Protein AF-A0AAV2H5P5-F1 (afdb_monomer)

Mean predicted aligned error: 4.2 Å

Structure (mmCIF, N/CA/C/O backbone):
data_AF-A0AAV2H5P5-F1
#
_entry.id   AF-A0AAV2H5P5-F1
#
loop_
_atom_site.group_PDB
_atom_site.id
_atom_site.type_symbol
_atom_site.label_atom_id
_atom_site.label_alt_id
_atom_site.label_comp_id
_atom_site.label_asym_id
_atom_site.label_entity_id
_atom_site.label_seq_id
_atom_site.pdbx_PDB_ins_code
_atom_site.Cartn_x
_atom_site.Cartn_y
_atom_site.Cartn_z
_atom_site.occupancy
_atom_site.B_iso_or_equiv
_atom_site.auth_seq_id
_atom_site.auth_comp_id
_atom_site.auth_asym_id
_atom_site.auth_atom_id
_atom_site.pdbx_PDB_model_num
ATOM 1 N N . MET A 1 1 ? -8.576 -8.148 -23.309 1.00 40.34 1 MET A N 1
ATOM 2 C CA . MET A 1 1 ? -7.614 -7.079 -23.672 1.00 40.34 1 M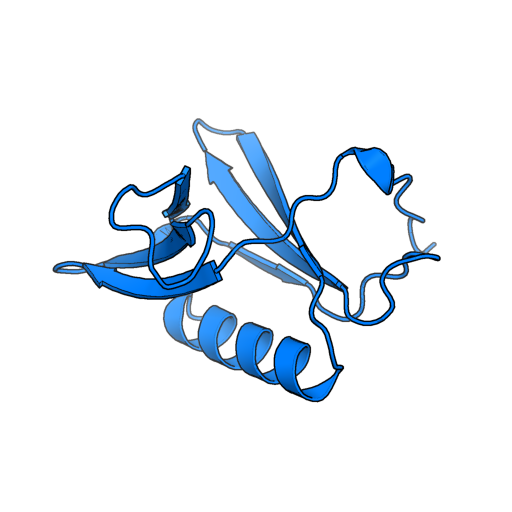ET A CA 1
ATOM 3 C C . MET A 1 1 ? -7.011 -6.513 -22.385 1.00 40.34 1 MET A C 1
ATOM 5 O O . MET A 1 1 ? -7.736 -5.893 -21.617 1.00 40.34 1 MET A O 1
ATOM 9 N N . ARG A 1 2 ? -5.739 -6.801 -22.063 1.00 52.75 2 ARG A N 1
ATOM 10 C CA . ARG A 1 2 ? -5.102 -6.315 -20.820 1.00 52.75 2 ARG A CA 1
ATOM 11 C C . ARG A 1 2 ? -4.772 -4.827 -20.981 1.00 52.75 2 ARG A C 1
ATOM 13 O O . ARG A 1 2 ? -4.001 -4.456 -21.861 1.00 52.75 2 ARG A O 1
ATOM 20 N N . ARG A 1 3 ? -5.404 -3.964 -20.185 1.00 54.88 3 ARG A N 1
ATOM 21 C CA . ARG A 1 3 ? -5.252 -2.503 -20.264 1.00 54.88 3 ARG A CA 1
ATOM 22 C C . ARG A 1 3 ? -3.855 -2.123 -19.754 1.00 54.88 3 ARG A C 1
ATOM 24 O O . ARG A 1 3 ? -3.582 -2.256 -18.567 1.00 54.88 3 ARG A O 1
ATOM 31 N N . ARG A 1 4 ? -2.959 -1.677 -20.642 1.00 65.25 4 ARG A N 1
ATOM 32 C CA . ARG A 1 4 ? -1.616 -1.198 -20.263 1.00 65.25 4 ARG A CA 1
ATOM 33 C C . ARG A 1 4 ? -1.748 0.135 -19.529 1.00 65.25 4 ARG A C 1
ATOM 35 O O . ARG A 1 4 ? -2.258 1.105 -20.092 1.00 65.25 4 ARG A O 1
ATOM 42 N N . LEU A 1 5 ? -1.314 0.188 -18.273 1.00 73.38 5 LEU A N 1
ATOM 43 C CA . LEU A 1 5 ? -1.355 1.417 -17.485 1.00 73.38 5 LEU A CA 1
ATOM 44 C C . LEU A 1 5 ? -0.238 2.366 -17.926 1.00 73.38 5 LEU A C 1
ATOM 46 O O . LEU A 1 5 ? 0.938 2.012 -17.910 1.00 73.38 5 LEU A O 1
ATOM 50 N N . LYS A 1 6 ? -0.600 3.601 -18.280 1.00 77.19 6 LYS A N 1
ATOM 51 C CA . LYS A 1 6 ? 0.365 4.674 -18.560 1.00 77.19 6 LYS A CA 1
ATOM 52 C C . LYS A 1 6 ? 0.776 5.350 -17.251 1.00 77.19 6 LYS A C 1
ATOM 54 O O . LYS A 1 6 ? 0.257 6.405 -16.890 1.00 77.19 6 LYS A O 1
ATOM 59 N N . LEU A 1 7 ? 1.679 4.709 -16.516 1.00 81.12 7 LEU A N 1
ATOM 60 C CA . LEU A 1 7 ? 2.251 5.239 -15.279 1.00 81.12 7 LEU A CA 1
ATOM 61 C C . LEU A 1 7 ? 3.510 6.060 -15.587 1.00 81.12 7 LEU A C 1
ATOM 63 O O . LEU A 1 7 ? 4.366 5.643 -16.361 1.00 81.12 7 LEU A O 1
ATOM 67 N N . LEU A 1 8 ? 3.641 7.230 -14.959 1.00 85.56 8 LEU A N 1
ATOM 68 C CA . LEU A 1 8 ? 4.814 8.094 -15.117 1.00 85.56 8 LEU A CA 1
ATOM 69 C C . LEU A 1 8 ? 5.815 7.818 -13.998 1.00 85.56 8 LEU A C 1
ATOM 71 O O . LEU A 1 8 ? 5.553 8.198 -12.857 1.00 85.56 8 LEU A O 1
ATOM 75 N N . ARG A 1 9 ? 6.970 7.218 -14.320 1.00 87.06 9 ARG A N 1
ATOM 76 C CA . ARG A 1 9 ? 8.025 6.863 -13.346 1.00 87.06 9 ARG A CA 1
ATOM 77 C C . ARG A 1 9 ? 8.410 8.031 -12.425 1.00 87.06 9 ARG A C 1
ATOM 79 O O . ARG A 1 9 ? 8.575 7.829 -11.229 1.00 87.06 9 ARG A O 1
ATOM 86 N N . SER A 1 10 ? 8.459 9.261 -12.941 1.00 90.31 10 SER A N 1
ATOM 87 C CA . SER A 1 10 ? 8.813 10.474 -12.181 1.00 90.31 10 SER A CA 1
ATOM 88 C C . SER A 1 10 ? 7.838 10.842 -11.052 1.00 90.31 10 SER A C 1
ATOM 90 O O . SER A 1 10 ? 8.215 11.548 -10.112 1.00 90.31 10 SER A O 1
ATOM 92 N N . LYS A 1 11 ? 6.588 10.363 -11.110 1.00 90.75 11 LYS A N 1
ATOM 93 C CA . LYS A 1 11 ? 5.573 10.604 -10.071 1.00 90.75 11 LYS A CA 1
ATOM 94 C C . LYS A 1 11 ? 5.653 9.611 -8.908 1.00 90.75 11 LYS A C 1
ATOM 96 O O . LYS A 1 11 ? 5.033 9.853 -7.874 1.00 90.75 11 LYS A O 1
ATOM 101 N N . TRP A 1 12 ? 6.426 8.535 -9.045 1.00 93.69 12 TRP A N 1
ATOM 102 C CA . TRP A 1 12 ? 6.588 7.528 -8.000 1.00 93.69 12 TRP A CA 1
ATOM 103 C C . TRP A 1 12 ? 7.488 8.027 -6.880 1.00 93.69 12 TRP A C 1
ATOM 105 O O . TRP A 1 12 ? 8.438 8.781 -7.098 1.00 93.69 12 TRP A O 1
ATOM 115 N N . LYS A 1 13 ? 7.171 7.612 -5.655 1.00 95.75 13 LYS A N 1
ATOM 116 C CA . LYS A 1 13 ? 7.931 7.969 -4.463 1.00 95.75 13 LYS A CA 1
ATOM 117 C C . LYS A 1 13 ? 8.117 6.732 -3.598 1.00 95.75 13 LYS A C 1
ATOM 119 O O . LYS A 1 13 ? 7.131 6.110 -3.221 1.00 95.75 13 LYS A O 1
ATOM 124 N N . THR A 1 14 ? 9.359 6.443 -3.227 1.00 95.81 14 THR A N 1
ATOM 125 C CA . THR A 1 14 ? 9.665 5.424 -2.219 1.00 95.81 14 THR A CA 1
ATOM 126 C C . THR A 1 14 ? 9.069 5.836 -0.877 1.00 95.81 14 THR A C 1
ATOM 128 O O . THR A 1 14 ? 9.155 7.007 -0.480 1.00 95.81 14 THR A O 1
ATOM 131 N N . ARG A 1 15 ? 8.416 4.895 -0.200 1.00 97.38 15 ARG A N 1
ATOM 132 C CA . ARG A 1 15 ? 7.776 5.086 1.102 1.00 97.38 15 ARG A CA 1
ATOM 133 C C . ARG A 1 15 ? 7.994 3.847 1.949 1.00 97.38 15 ARG A C 1
ATOM 135 O O . ARG A 1 15 ? 8.096 2.750 1.414 1.00 97.38 15 ARG A O 1
ATOM 142 N N . PHE A 1 16 ? 8.029 4.054 3.257 1.00 97.69 16 PHE A N 1
ATOM 143 C CA . PHE A 1 16 ? 7.968 2.972 4.227 1.00 97.69 16 PHE A CA 1
ATOM 144 C C . PHE A 1 16 ? 6.498 2.709 4.549 1.00 97.69 16 PHE A C 1
ATOM 146 O O . PHE A 1 16 ? 5.803 3.632 4.985 1.00 97.69 16 PHE A O 1
ATOM 153 N N . PHE A 1 17 ? 6.020 1.502 4.256 1.00 97.94 17 PHE A N 1
ATOM 154 C CA . PHE A 1 17 ? 4.631 1.095 4.452 1.00 97.94 17 PHE A CA 1
ATOM 155 C C . PHE A 1 17 ? 4.507 0.238 5.705 1.00 97.94 17 PHE A C 1
ATOM 157 O O . PHE A 1 17 ? 5.331 -0.638 5.941 1.00 97.94 17 PHE A O 1
ATOM 164 N N . VAL A 1 18 ? 3.457 0.482 6.482 1.00 97.12 18 VAL A N 1
ATOM 165 C CA . VAL A 1 18 ? 3.149 -0.255 7.707 1.00 97.12 18 VAL A CA 1
ATOM 166 C C . VAL A 1 18 ? 1.684 -0.653 7.661 1.00 97.12 18 VAL A C 1
ATOM 168 O O . VAL A 1 18 ? 0.804 0.211 7.614 1.00 97.12 18 VAL A O 1
ATOM 171 N N . LEU A 1 19 ? 1.429 -1.959 7.668 1.00 97.38 19 LEU A N 1
ATOM 172 C CA . LEU A 1 19 ? 0.097 -2.503 7.893 1.00 97.38 19 LEU A CA 1
ATOM 173 C C . LEU A 1 19 ? -0.176 -2.489 9.395 1.00 97.38 19 LEU A C 1
ATOM 175 O O . LEU A 1 19 ? 0.548 -3.120 10.160 1.00 97.38 19 LEU A O 1
ATOM 179 N N . GLN A 1 20 ? -1.193 -1.746 9.818 1.00 95.12 20 GLN A N 1
ATOM 180 C CA . GLN A 1 20 ? -1.475 -1.535 11.231 1.00 95.12 20 GLN A CA 1
ATOM 181 C C . GLN A 1 20 ? -2.954 -1.759 11.527 1.00 95.12 20 GLN A C 1
ATOM 183 O O . GLN A 1 20 ? -3.822 -1.242 10.825 1.00 95.12 20 GLN A O 1
ATOM 188 N N . GLN A 1 21 ? -3.232 -2.477 12.614 1.00 93.19 21 GLN A N 1
ATOM 189 C CA . GLN A 1 21 ? -4.567 -2.562 13.191 1.00 93.19 21 GLN A CA 1
ATOM 190 C C . GLN A 1 21 ? -4.813 -1.366 14.119 1.00 93.19 21 GLN A C 1
ATOM 192 O O . GLN A 1 21 ? -3.992 -1.041 14.979 1.00 93.19 21 GLN A O 1
ATOM 197 N N . THR A 1 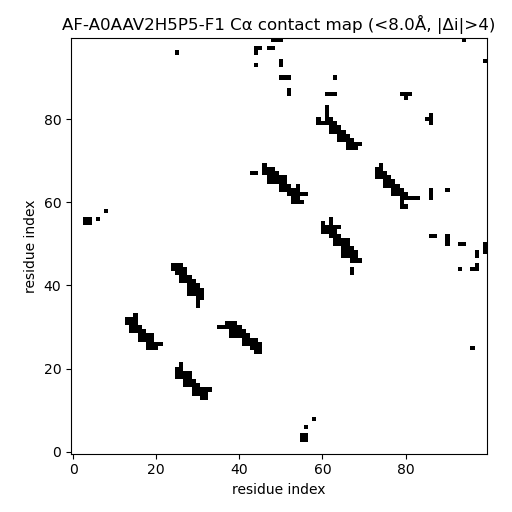22 ? -5.957 -0.710 13.970 1.00 86.75 22 THR A N 1
ATOM 198 C CA . THR A 1 22 ? -6.413 0.392 14.820 1.00 86.75 22 THR A CA 1
ATOM 199 C C . THR A 1 22 ? -7.782 0.070 15.388 1.00 86.75 22 THR A C 1
ATOM 201 O O . THR A 1 22 ? -8.735 0.054 14.628 1.00 86.75 22 THR A O 1
ATOM 204 N N . LYS A 1 23 ? -7.902 -0.130 16.709 1.00 83.94 23 LYS A N 1
ATOM 205 C CA . LYS A 1 23 ? -9.137 -0.475 17.457 1.00 83.94 23 LYS A CA 1
ATOM 206 C C . LYS A 1 23 ? -9.964 -1.627 16.853 1.00 83.94 23 LYS A C 1
ATOM 208 O O . LYS A 1 23 ? -10.016 -2.693 17.447 1.00 83.94 23 LYS A O 1
ATOM 213 N N . GLN A 1 24 ? -10.611 -1.410 15.714 1.00 84.12 24 GLN A N 1
ATOM 214 C CA . GLN A 1 24 ? -11.505 -2.336 15.014 1.00 84.12 24 GLN A CA 1
ATOM 215 C C . GLN A 1 24 ? -11.184 -2.481 13.516 1.00 84.12 24 GLN A C 1
ATOM 217 O O . GLN A 1 24 ? -11.801 -3.294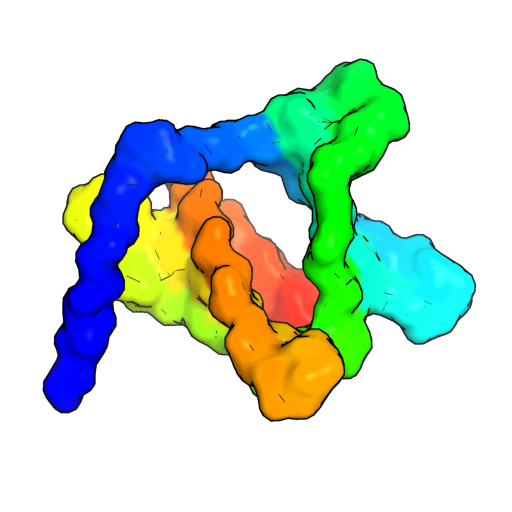 12.842 1.00 84.12 24 GLN A O 1
ATOM 222 N N . THR A 1 25 ? -10.238 -1.706 12.988 1.00 89.31 25 THR A N 1
ATOM 223 C CA . THR A 1 25 ? -10.046 -1.504 11.548 1.00 89.31 25 THR A CA 1
ATOM 224 C C . THR A 1 25 ? -8.582 -1.712 11.166 1.00 89.31 25 THR A C 1
ATOM 226 O O . THR A 1 25 ? -7.698 -1.611 12.021 1.00 89.31 25 THR A O 1
ATOM 229 N N . TYR A 1 26 ? -8.299 -1.993 9.893 1.00 95.25 26 TYR A N 1
ATOM 230 C CA . TYR A 1 26 ? -6.929 -2.046 9.377 1.00 95.25 26 TYR A CA 1
ATOM 231 C C . TYR A 1 26 ? -6.639 -0.846 8.472 1.00 95.25 26 TYR A C 1
ATOM 233 O O . TYR A 1 26 ? -7.447 -0.445 7.630 1.00 95.25 26 TYR A O 1
ATOM 241 N N . GLU A 1 27 ? -5.444 -0.284 8.626 1.00 95.75 27 GLU A N 1
ATOM 242 C CA . GLU A 1 27 ? -4.925 0.797 7.797 1.00 95.75 27 GLU A CA 1
ATOM 243 C C . GLU A 1 27 ? -3.564 0.415 7.210 1.00 95.75 27 GLU A C 1
ATOM 245 O O . GLU A 1 27 ? -2.693 -0.111 7.906 1.00 95.75 27 GLU A O 1
ATOM 250 N N . LEU A 1 28 ? -3.347 0.754 5.936 1.00 97.38 28 LEU A N 1
ATOM 251 C CA . LEU A 1 28 ? -2.014 0.749 5.337 1.00 97.38 28 LEU A CA 1
ATOM 252 C C . LEU A 1 28 ? -1.432 2.161 5.406 1.00 97.38 28 LEU A C 1
ATOM 254 O O . LEU A 1 28 ? -1.657 3.005 4.530 1.00 97.38 28 LEU A O 1
ATOM 258 N N . ASN A 1 29 ? -0.688 2.422 6.473 1.00 96.88 29 ASN A N 1
ATOM 259 C CA . ASN A 1 29 ? -0.025 3.696 6.704 1.00 96.88 29 ASN A CA 1
ATOM 260 C C . ASN A 1 29 ? 1.269 3.779 5.895 1.00 96.88 29 ASN A C 1
ATOM 262 O O . ASN A 1 29 ? 1.957 2.780 5.697 1.00 96.88 29 ASN A O 1
ATOM 266 N N . TYR A 1 30 ? 1.633 4.982 5.449 1.00 97.56 30 TYR A N 1
ATOM 267 C CA . TYR A 1 30 ? 2.914 5.186 4.780 1.00 97.56 30 TYR A CA 1
ATOM 268 C C . TYR A 1 30 ? 3.634 6.456 5.223 1.00 97.56 30 TYR A C 1
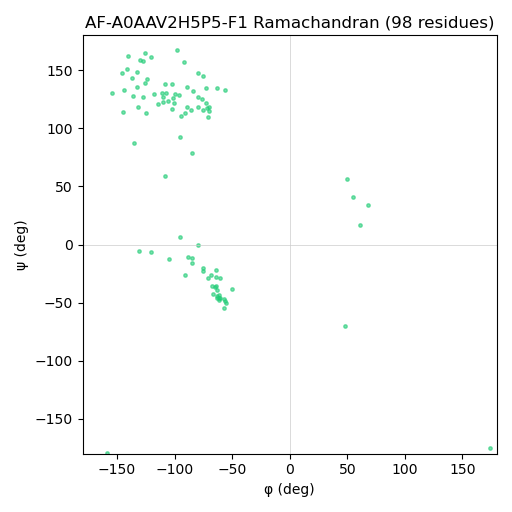ATOM 270 O O . TYR A 1 30 ? 3.038 7.515 5.447 1.00 97.56 30 TYR A O 1
ATOM 278 N N . TYR A 1 31 ? 4.955 6.342 5.305 1.00 98.00 31 TYR A N 1
ATOM 279 C CA . TYR A 1 31 ? 5.880 7.333 5.846 1.00 98.00 31 TYR A CA 1
ATOM 280 C C . TYR A 1 31 ? 6.968 7.654 4.821 1.00 98.00 31 TYR A C 1
ATOM 282 O O . TYR A 1 31 ? 7.132 6.951 3.821 1.00 98.00 31 TYR A O 1
ATOM 290 N N . LYS A 1 32 ? 7.715 8.749 5.026 1.00 97.31 32 LYS A N 1
ATOM 291 C CA . LYS A 1 32 ? 8.822 9.104 4.115 1.00 97.31 32 LYS A CA 1
ATOM 292 C C . LYS A 1 32 ? 9.892 8.004 4.111 1.00 97.31 32 LYS A C 1
ATOM 294 O O . LYS A 1 32 ? 10.377 7.660 3.040 1.00 97.31 32 LYS A O 1
ATOM 299 N N . ASN A 1 33 ? 10.228 7.496 5.290 1.00 96.31 33 ASN A N 1
ATOM 300 C CA . ASN A 1 33 ? 11.162 6.407 5.564 1.00 96.31 33 ASN A CA 1
ATOM 301 C C . ASN A 1 33 ? 10.840 5.816 6.951 1.00 96.31 33 ASN A C 1
ATOM 303 O O . ASN A 1 33 ? 9.908 6.283 7.607 1.00 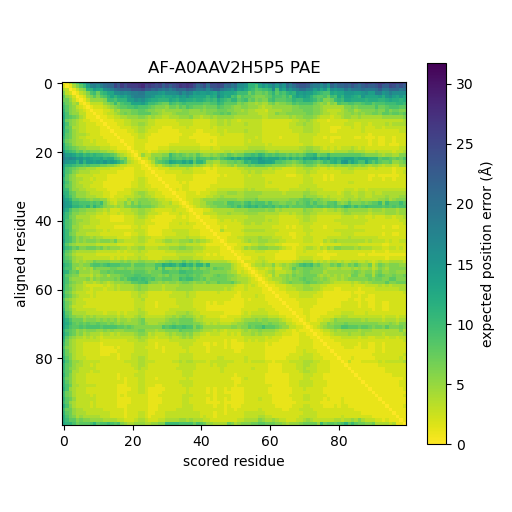96.31 33 ASN A O 1
ATOM 307 N N . GLU A 1 34 ? 11.601 4.813 7.375 1.00 95.00 34 GLU A N 1
ATOM 308 C CA . GLU A 1 34 ? 11.414 4.091 8.639 1.00 95.00 34 GLU A CA 1
ATOM 309 C C . GLU A 1 34 ? 11.612 4.975 9.879 1.00 95.00 34 GLU A C 1
ATOM 311 O O . GLU A 1 34 ? 10.860 4.873 10.839 1.00 95.00 34 GLU A O 1
ATOM 316 N N . GLN A 1 35 ? 12.545 5.932 9.832 1.00 94.88 35 GLN A N 1
ATOM 317 C CA . GLN A 1 35 ? 12.827 6.842 10.953 1.00 94.88 35 GLN A CA 1
ATOM 318 C C . GLN A 1 35 ? 11.813 7.998 11.068 1.00 94.88 35 GLN A C 1
ATOM 320 O O . GLN A 1 35 ? 11.948 8.879 11.917 1.00 94.88 35 GLN A O 1
ATOM 325 N N . SER A 1 36 ? 10.825 8.075 10.169 1.00 92.44 36 SER A N 1
ATOM 326 C CA . SER A 1 36 ? 9.872 9.184 10.141 1.00 92.44 36 SER A CA 1
ATOM 327 C C . SER A 1 36 ? 8.699 8.956 11.086 1.00 92.44 36 SER A C 1
ATOM 329 O O . SER A 1 36 ? 7.816 8.160 10.796 1.00 92.4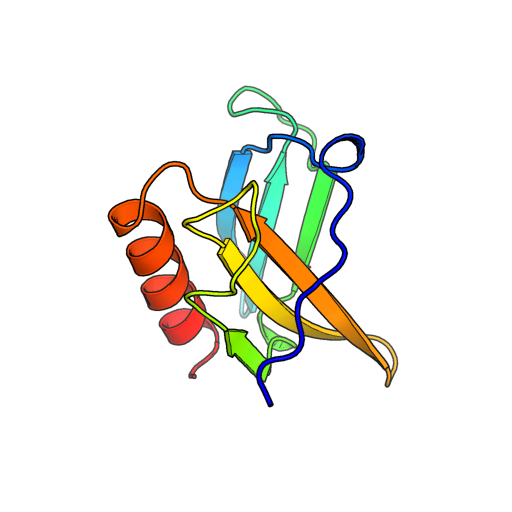4 36 SER A O 1
ATOM 331 N N . ASN A 1 37 ? 8.571 9.810 12.100 1.00 89.69 37 ASN A N 1
ATOM 332 C CA . ASN A 1 37 ? 7.409 9.786 13.001 1.00 89.69 37 ASN A CA 1
ATOM 333 C C . ASN A 1 37 ? 6.135 10.380 12.362 1.00 89.69 37 ASN A C 1
ATOM 335 O O . ASN A 1 37 ? 5.017 10.116 12.802 1.00 89.69 37 ASN A O 1
ATOM 339 N N . LYS A 1 38 ? 6.273 11.199 11.305 1.00 95.06 38 LYS A N 1
ATOM 340 C CA . LYS A 1 38 ? 5.135 11.860 10.644 1.00 95.06 38 LYS A CA 1
ATOM 341 C C . LYS A 1 38 ? 4.580 11.024 9.492 1.00 95.06 38 LYS A C 1
ATOM 343 O O . LYS A 1 38 ? 5.210 10.914 8.433 1.00 95.06 38 LYS A O 1
ATOM 348 N N . LYS A 1 39 ? 3.345 10.545 9.666 1.00 95.44 39 LYS A N 1
ATOM 349 C CA . LYS A 1 39 ? 2.553 9.872 8.627 1.00 95.44 39 LYS A CA 1
ATOM 350 C C . LYS A 1 39 ? 2.392 10.764 7.387 1.00 95.44 39 LYS A C 1
ATOM 352 O O . LYS A 1 39 ? 2.078 11.951 7.499 1.00 95.44 39 LYS A O 1
ATOM 357 N N . LYS A 1 40 ? 2.621 10.203 6.193 1.00 97.56 40 LYS A N 1
ATOM 358 C CA . LYS A 1 40 ? 2.385 10.877 4.898 1.00 97.56 40 LYS A CA 1
ATOM 359 C C . LYS A 1 40 ? 0.983 10.627 4.358 1.00 97.56 40 LYS A C 1
ATOM 361 O O . LYS A 1 40 ? 0.475 11.457 3.610 1.00 97.56 40 LYS A O 1
ATOM 366 N N . GLY A 1 41 ? 0.376 9.514 4.738 1.00 95.81 41 GLY A N 1
ATOM 367 C CA . GLY A 1 41 ? -1.016 9.202 4.464 1.00 95.81 41 GLY A CA 1
ATOM 368 C C . GLY A 1 41 ? -1.350 7.785 4.899 1.00 95.81 41 GLY A C 1
ATOM 369 O O . GLY A 1 41 ? -0.525 7.102 5.508 1.00 95.81 41 GLY A O 1
ATOM 370 N N . SER A 1 42 ? -2.576 7.380 4.600 1.00 95.31 42 SER A N 1
ATOM 371 C CA . SER A 1 42 ? -3.112 6.065 4.928 1.00 95.31 42 SER A CA 1
ATOM 372 C C . SER A 1 42 ? -4.064 5.609 3.826 1.00 95.31 42 SER A C 1
ATOM 374 O O . SER A 1 42 ? -4.731 6.438 3.192 1.00 95.31 42 SER A O 1
ATOM 376 N N . VAL A 1 43 ? -4.108 4.303 3.589 1.00 95.25 43 VAL A N 1
ATOM 377 C CA . VAL A 1 43 ? -5.184 3.645 2.848 1.00 95.25 43 VAL A CA 1
ATOM 378 C C . VAL A 1 43 ? -6.085 2.974 3.879 1.00 95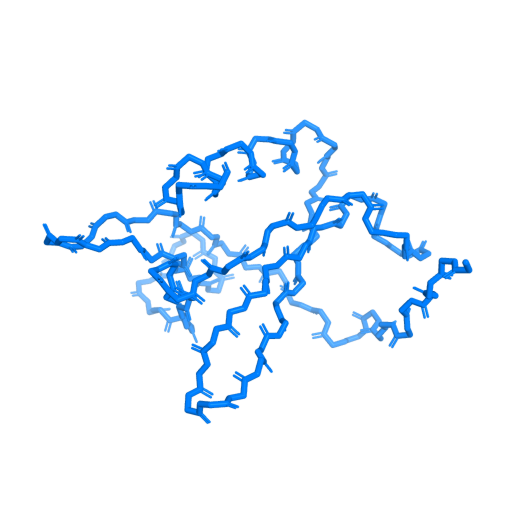.25 43 VAL A C 1
ATOM 380 O O . VAL A 1 43 ? -5.635 2.078 4.589 1.00 95.25 43 VAL A O 1
ATOM 383 N N . ASN A 1 44 ? -7.345 3.408 3.964 1.00 92.38 44 ASN A N 1
ATOM 384 C CA . ASN A 1 44 ? -8.346 2.712 4.772 1.00 92.38 44 ASN A CA 1
ATOM 385 C C . ASN A 1 44 ? -8.678 1.380 4.077 1.00 92.38 44 ASN A C 1
ATOM 387 O O . ASN A 1 44 ? -9.210 1.393 2.961 1.00 92.38 44 ASN A O 1
ATOM 391 N N . LEU A 1 45 ? -8.338 0.263 4.726 1.00 95.69 45 LEU A N 1
ATOM 392 C CA . LEU A 1 45 ? -8.491 -1.079 4.166 1.00 95.69 45 LEU A CA 1
ATOM 393 C C . LEU A 1 45 ? -9.888 -1.671 4.377 1.00 95.69 45 LEU A C 1
ATOM 395 O O . LEU A 1 45 ? -10.255 -2.572 3.635 1.00 95.69 45 LEU A O 1
ATOM 399 N N . GLU A 1 46 ? -10.708 -1.123 5.277 1.00 92.44 46 GLU A N 1
ATOM 400 C CA . GLU A 1 46 ? -12.122 -1.524 5.407 1.00 92.44 46 GLU A CA 1
ATOM 401 C C . GLU A 1 46 ? -12.927 -1.197 4.151 1.00 92.44 46 GLU A C 1
ATOM 403 O O . GLU A 1 46 ? -13.934 -1.825 3.845 1.00 92.44 46 GLU A O 1
ATOM 408 N N . ARG A 1 47 ? -12.496 -0.160 3.427 1.00 91.56 47 ARG A N 1
ATOM 409 C CA . ARG A 1 47 ? -13.108 0.246 2.161 1.00 91.56 47 ARG A CA 1
ATOM 410 C C . ARG A 1 47 ? -12.396 -0.342 0.954 1.00 91.56 47 ARG A C 1
ATOM 412 O O . ARG A 1 47 ? -12.692 0.078 -0.166 1.00 91.56 47 ARG A O 1
ATOM 419 N N . CYS A 1 48 ? -11.429 -1.230 1.162 1.00 96.00 48 CYS A N 1
ATOM 420 C CA . CYS A 1 48 ? -10.764 -1.944 0.087 1.00 96.00 48 CYS A CA 1
ATOM 421 C C . CYS A 1 48 ? -11.655 -3.094 -0.368 1.00 96.00 48 CYS A C 1
ATOM 423 O O . CYS A 1 48 ? -12.097 -3.893 0.447 1.00 96.00 48 CYS A O 1
ATOM 425 N N . ASN A 1 49 ? -11.933 -3.157 -1.665 1.00 94.12 49 ASN A N 1
ATOM 426 C CA . ASN A 1 49 ? -12.811 -4.177 -2.229 1.00 94.12 49 ASN A CA 1
ATOM 427 C C . ASN A 1 49 ? -12.125 -5.051 -3.281 1.00 94.12 49 ASN A C 1
ATOM 429 O O . ASN A 1 49 ? -12.738 -5.990 -3.774 1.00 94.12 49 ASN A O 1
ATOM 433 N N . GLU A 1 50 ? -10.892 -4.725 -3.673 1.00 96.12 50 GLU A N 1
ATOM 434 C CA . GLU A 1 50 ? -10.136 -5.510 -4.648 1.00 96.12 50 GLU A CA 1
ATOM 435 C C . GLU A 1 50 ? -8.631 -5.310 -4.427 1.00 96.12 50 GLU A C 1
ATOM 437 O O . GLU A 1 50 ? -8.148 -4.171 -4.362 1.00 96.12 50 GLU A O 1
ATOM 442 N N . VAL A 1 51 ? -7.892 -6.419 -4.359 1.00 97.06 51 VAL A N 1
ATOM 443 C CA . VAL A 1 51 ? -6.427 -6.451 -4.414 1.00 97.06 51 VAL A CA 1
ATOM 444 C C . VAL A 1 51 ? -6.036 -7.081 -5.745 1.00 97.06 51 VAL A C 1
ATOM 446 O O . VAL A 1 51 ? -6.443 -8.195 -6.056 1.00 97.06 51 VAL A O 1
ATOM 449 N N . ILE A 1 52 ? -5.262 -6.358 -6.552 1.00 95.19 52 ILE A N 1
ATOM 450 C CA . ILE A 1 52 ? -4.865 -6.795 -7.893 1.00 95.19 52 ILE A CA 1
ATOM 451 C C . ILE A 1 52 ? -3.356 -7.003 -7.902 1.00 95.19 52 ILE A C 1
ATOM 453 O O . ILE A 1 52 ? -2.603 -6.060 -7.662 1.00 95.19 52 ILE A O 1
ATOM 457 N N . GLU A 1 53 ? -2.909 -8.214 -8.213 1.00 92.00 53 GLU A N 1
ATOM 458 C CA . GLU A 1 53 ? -1.490 -8.540 -8.361 1.00 92.00 53 GLU A CA 1
ATOM 459 C C . GLU A 1 53 ? -1.024 -8.540 -9.825 1.00 92.00 53 GLU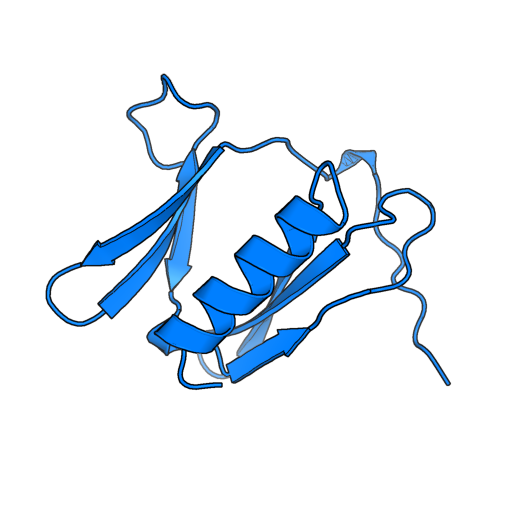 A C 1
ATOM 461 O O . GLU A 1 53 ? -1.827 -8.544 -10.761 1.00 92.00 53 GLU A O 1
ATOM 466 N N . SER A 1 54 ? 0.298 -8.575 -10.022 1.00 82.69 54 SER A N 1
ATOM 467 C CA . SER A 1 54 ? 0.940 -8.815 -11.324 1.00 82.69 54 SER A CA 1
ATOM 468 C C . SER A 1 54 ? 0.489 -7.854 -12.433 1.00 82.69 54 SER A C 1
ATOM 470 O O . SER A 1 54 ? 0.285 -8.232 -13.592 1.00 82.69 54 SER A O 1
ATOM 472 N N . ILE A 1 55 ? 0.339 -6.577 -12.083 1.00 84.50 55 ILE A N 1
ATOM 473 C CA . ILE A 1 55 ? -0.065 -5.535 -13.022 1.00 84.50 55 ILE A CA 1
ATOM 474 C C . ILE A 1 55 ? 1.101 -5.225 -13.958 1.00 84.50 55 ILE A C 1
ATOM 476 O O . ILE A 1 55 ? 2.175 -4.811 -13.529 1.00 84.50 55 ILE A O 1
ATOM 480 N N . HIS A 1 56 ? 0.883 -5.378 -15.262 1.00 82.62 56 HIS A N 1
ATOM 481 C CA . HIS A 1 56 ? 1.949 -5.162 -16.231 1.00 82.62 56 HIS A CA 1
ATOM 482 C C . HIS A 1 56 ? 2.292 -3.669 -16.381 1.00 82.62 56 HIS A C 1
ATOM 484 O O . HIS A 1 56 ? 1.462 -2.861 -16.812 1.00 82.62 56 HIS A O 1
ATOM 490 N N . CYS A 1 57 ? 3.531 -3.316 -16.038 1.00 84.25 57 CYS A N 1
ATOM 491 C CA . CYS A 1 57 ? 4.110 -1.983 -16.168 1.00 84.25 57 CYS A CA 1
ATOM 492 C C . CYS A 1 57 ? 5.593 -2.108 -16.540 1.00 84.25 57 CYS A C 1
ATOM 494 O O . CYS A 1 57 ? 6.329 -2.840 -15.884 1.00 84.25 57 CYS A O 1
ATOM 496 N N . ASP A 1 58 ? 6.048 -1.348 -17.541 1.00 83.81 58 ASP A N 1
ATOM 497 C CA . ASP A 1 58 ? 7.401 -1.489 -18.114 1.00 83.81 58 ASP A CA 1
ATOM 498 C C . ASP A 1 58 ? 8.527 -1.243 -17.099 1.00 83.81 58 ASP A C 1
ATOM 500 O O . ASP A 1 58 ? 9.620 -1.783 -17.223 1.00 83.81 58 ASP A O 1
ATOM 504 N N . PHE A 1 59 ? 8.263 -0.413 -16.088 1.00 88.00 59 PHE A N 1
ATOM 505 C CA . PHE A 1 59 ? 9.269 0.024 -15.115 1.00 88.00 59 PHE A CA 1
ATOM 506 C C . PHE A 1 59 ? 9.141 -0.646 -13.742 1.00 88.00 59 PHE A C 1
ATOM 508 O O . PHE A 1 59 ? 10.036 -0.493 -12.915 1.00 88.00 59 PHE A O 1
ATOM 515 N N . PHE A 1 60 ? 8.027 -1.334 -13.474 1.00 91.44 60 PHE A N 1
ATOM 516 C CA . PHE A 1 60 ? 7.713 -1.902 -12.160 1.00 91.44 60 PHE A CA 1
ATOM 517 C C . PHE A 1 60 ? 7.183 -3.328 -12.347 1.00 91.44 60 PHE A C 1
ATOM 519 O O . PHE A 1 60 ? 5.972 -3.506 -12.473 1.00 91.44 60 PHE A O 1
ATOM 526 N N . PRO A 1 61 ? 8.069 -4.340 -12.396 1.00 91.31 61 PRO A N 1
ATOM 527 C CA . PRO A 1 61 ? 7.668 -5.722 -12.668 1.00 91.31 61 PRO A CA 1
ATOM 528 C C . PRO A 1 61 ? 6.844 -6.342 -11.531 1.00 91.31 61 PRO A C 1
ATOM 530 O O . PRO A 1 61 ? 6.027 -7.223 -11.776 1.00 91.31 61 PRO A O 1
ATOM 533 N N . ASN A 1 62 ? 7.024 -5.856 -10.300 1.00 94.94 62 ASN A N 1
ATOM 534 C CA . ASN A 1 62 ? 6.352 -6.354 -9.098 1.00 94.94 62 ASN A CA 1
ATOM 535 C C . ASN A 1 62 ? 5.305 -5.339 -8.617 1.00 94.94 62 ASN A C 1
ATOM 537 O O . ASN A 1 62 ? 5.418 -4.771 -7.528 1.00 94.94 62 ASN A O 1
ATOM 541 N N . LEU A 1 63 ? 4.341 -5.032 -9.486 1.00 95.12 63 LEU A N 1
ATOM 542 C CA . LEU A 1 63 ? 3.312 -4.029 -9.235 1.00 95.12 63 LEU A CA 1
ATOM 543 C C . LEU A 1 63 ? 1.998 -4.674 -8.778 1.00 95.12 63 LEU A C 1
ATOM 545 O O . LEU A 1 63 ? 1.456 -5.549 -9.455 1.00 95.12 63 LEU A O 1
ATOM 549 N N . LEU A 1 64 ? 1.457 -4.161 -7.674 1.00 96.12 64 LEU A N 1
ATOM 550 C CA . LEU A 1 64 ? 0.117 -4.472 -7.183 1.00 96.12 64 LEU A CA 1
ATOM 551 C C . LEU A 1 64 ? -0.738 -3.200 -7.095 1.00 96.12 64 LEU A C 1
ATOM 553 O O . LEU A 1 64 ? -0.214 -2.078 -7.071 1.00 96.12 64 LEU A O 1
ATOM 557 N N . ALA A 1 65 ? -2.056 -3.364 -7.037 1.00 96.38 65 ALA A N 1
ATOM 558 C CA . ALA A 1 65 ? -2.979 -2.273 -6.768 1.00 96.38 65 ALA A CA 1
ATOM 559 C C . ALA A 1 65 ? -4.021 -2.617 -5.709 1.00 96.38 65 ALA A C 1
ATOM 561 O O . ALA A 1 65 ? -4.473 -3.753 -5.602 1.00 96.38 65 ALA A O 1
ATOM 562 N N . LEU A 1 66 ? -4.428 -1.584 -4.976 1.00 96.94 66 LEU A N 1
ATOM 563 C CA . LEU A 1 66 ? -5.571 -1.603 -4.075 1.00 96.94 66 LEU A CA 1
ATOM 564 C C . LEU A 1 66 ? -6.665 -0.728 -4.669 1.00 96.94 66 LEU A C 1
ATOM 566 O O . LEU A 1 66 ? -6.434 0.449 -4.978 1.00 96.94 66 LEU A O 1
ATOM 570 N N . LYS A 1 67 ? -7.855 -1.295 -4.805 1.00 96.19 67 LYS A N 1
ATOM 571 C CA . LYS A 1 67 ? -9.060 -0.567 -5.177 1.00 96.19 67 LYS A CA 1
ATOM 572 C C . LYS A 1 67 ? -9.873 -0.315 -3.921 1.00 96.19 67 LYS A C 1
ATOM 574 O O . LYS A 1 67 ? -10.231 -1.251 -3.211 1.00 96.19 67 LYS A O 1
ATOM 579 N N . THR A 1 68 ? -10.141 0.953 -3.634 1.00 95.38 68 THR A N 1
ATOM 580 C CA . THR A 1 68 ? -10.919 1.343 -2.458 1.00 95.38 68 THR A CA 1
ATOM 581 C C . THR A 1 68 ? -12.082 2.256 -2.810 1.00 95.38 68 THR A C 1
ATOM 583 O O . THR A 1 68 ? -12.071 2.941 -3.836 1.00 95.38 68 THR A O 1
ATOM 586 N N . TRP A 1 69 ? -13.090 2.297 -1.943 1.00 94.44 69 TRP A N 1
ATOM 587 C CA . TRP A 1 69 ? -14.217 3.218 -2.041 1.00 94.44 69 TRP A CA 1
ATOM 588 C C . TRP A 1 69 ? -14.007 4.464 -1.184 1.00 94.44 69 TRP A C 1
ATOM 590 O O . TRP A 1 69 ? -13.738 4.397 0.014 1.00 94.44 69 TRP A O 1
ATOM 600 N N . HIS A 1 70 ? -14.181 5.641 -1.779 1.00 89.75 70 HIS A N 1
ATOM 601 C CA . HIS A 1 70 ? -14.110 6.910 -1.065 1.00 89.75 70 HIS A CA 1
ATOM 602 C C . HIS A 1 70 ? -15.111 7.919 -1.638 1.00 89.75 70 HIS A C 1
ATOM 604 O O . HIS A 1 70 ? -14.922 8.406 -2.752 1.00 89.75 70 HIS A O 1
ATOM 610 N N . LYS A 1 71 ? -16.125 8.291 -0.839 1.00 89.62 71 LYS A N 1
ATOM 611 C CA . LYS A 1 71 ? -17.212 9.219 -1.223 1.00 89.62 71 LYS A CA 1
ATOM 612 C C . LYS A 1 71 ? -17.838 8.831 -2.572 1.00 89.62 71 LYS A C 1
ATOM 614 O O . LYS A 1 71 ? -17.761 9.599 -3.528 1.00 89.62 71 LYS A O 1
ATOM 619 N N . ASP A 1 72 ? -18.314 7.588 -2.653 1.00 89.38 72 ASP A N 1
ATOM 620 C CA . ASP A 1 72 ? -18.993 7.005 -3.826 1.00 89.38 72 ASP A CA 1
ATOM 621 C C . ASP A 1 72 ? -18.154 6.949 -5.108 1.00 89.38 72 ASP A C 1
ATOM 623 O O . ASP A 1 72 ? -18.660 6.754 -6.211 1.00 89.38 72 ASP A O 1
ATOM 627 N N . LYS A 1 73 ? -16.834 7.098 -4.973 1.00 94.25 73 LYS A N 1
ATOM 628 C CA . LYS A 1 73 ? -15.882 6.975 -6.071 1.00 94.25 73 LYS A CA 1
ATOM 629 C C . LYS A 1 73 ? -14.842 5.924 -5.746 1.00 94.25 73 LYS A C 1
ATOM 631 O O . LYS A 1 73 ? -14.351 5.832 -4.620 1.00 94.25 73 LYS A O 1
ATOM 636 N N . THR A 1 74 ? -14.459 5.173 -6.767 1.00 93.69 74 THR A N 1
ATOM 637 C CA . THR A 1 74 ? -13.325 4.264 -6.686 1.00 93.69 74 THR A CA 1
ATOM 638 C C . THR A 1 74 ? -12.016 5.049 -6.675 1.00 93.69 74 THR A C 1
ATOM 640 O O . THR A 1 74 ? -11.804 5.954 -7.487 1.00 93.69 74 THR A O 1
ATOM 643 N N . ARG A 1 75 ? -11.106 4.672 -5.782 1.00 94.38 75 ARG A N 1
ATOM 644 C CA . ARG A 1 75 ? -9.726 5.142 -5.745 1.00 94.38 75 ARG A CA 1
ATOM 645 C C . ARG A 1 75 ? -8.787 3.962 -5.958 1.00 94.38 75 ARG A C 1
ATOM 647 O O . ARG A 1 75 ? -8.902 2.948 -5.283 1.00 94.38 75 ARG A O 1
ATOM 654 N N . MET A 1 76 ? -7.849 4.125 -6.886 1.00 94.06 76 MET A N 1
ATOM 655 C CA . MET A 1 76 ? -6.796 3.147 -7.153 1.00 94.06 76 MET A CA 1
ATOM 656 C C . MET A 1 76 ? -5.494 3.604 -6.498 1.00 94.06 76 MET A C 1
ATOM 658 O O . MET A 1 76 ? -5.029 4.716 -6.762 1.00 94.06 76 MET A O 1
ATOM 662 N N . TYR A 1 77 ? -4.894 2.742 -5.687 1.00 95.50 77 TYR A N 1
ATOM 663 C CA . TYR A 1 77 ? -3.532 2.893 -5.186 1.00 95.50 77 TYR A CA 1
ATOM 664 C C . TYR A 1 77 ? -2.645 1.874 -5.885 1.00 95.50 77 TYR A C 1
ATOM 666 O O . TYR A 1 77 ? -2.992 0.702 -5.919 1.00 95.50 77 TYR A O 1
ATOM 674 N N . TYR A 1 78 ? -1.509 2.308 -6.421 1.00 95.38 78 TYR A N 1
ATOM 675 C CA . TYR A 1 78 ? -0.528 1.423 -7.045 1.00 95.38 78 TYR A CA 1
ATOM 676 C C . TYR A 1 78 ? 0.724 1.366 -6.175 1.00 95.38 78 TYR A C 1
ATOM 678 O O . TYR A 1 78 ? 1.244 2.413 -5.781 1.00 95.38 78 TYR A O 1
ATOM 686 N N . LEU A 1 79 ? 1.202 0.157 -5.888 1.00 96.56 79 LEU A N 1
ATOM 687 C CA . LEU A 1 79 ? 2.369 -0.098 -5.049 1.00 96.56 79 LEU A CA 1
ATOM 688 C C . LEU A 1 79 ? 3.342 -0.995 -5.809 1.00 96.56 79 LEU A C 1
ATOM 690 O O . LEU A 1 79 ? 2.959 -2.044 -6.322 1.00 96.56 79 LEU A O 1
ATOM 694 N N . ALA A 1 80 ? 4.595 -0.559 -5.897 1.00 95.94 80 ALA A N 1
ATOM 695 C CA . ALA A 1 80 ? 5.664 -1.317 -6.528 1.00 95.94 80 ALA A CA 1
ATOM 696 C C . ALA A 1 80 ? 6.574 -1.891 -5.440 1.00 95.94 80 ALA A C 1
ATOM 698 O O . ALA A 1 80 ? 7.103 -1.132 -4.626 1.00 95.94 80 ALA A O 1
ATOM 699 N N . ALA A 1 81 ? 6.746 -3.208 -5.446 1.00 96.50 81 ALA A N 1
ATOM 700 C CA . ALA A 1 81 ? 7.658 -3.916 -4.559 1.00 96.50 81 ALA A CA 1
ATOM 701 C C . ALA A 1 81 ? 9.042 -4.089 -5.207 1.00 96.50 81 ALA A C 1
ATOM 703 O O . ALA A 1 81 ? 9.191 -4.084 -6.434 1.00 96.50 81 ALA A O 1
ATOM 704 N N . SER A 1 82 ? 10.064 -4.275 -4.378 1.00 95.00 82 SER A N 1
ATOM 705 C CA . SER A 1 82 ? 11.438 -4.554 -4.805 1.00 95.00 82 SER A CA 1
ATOM 706 C C . SER A 1 82 ? 11.597 -5.962 -5.388 1.00 95.00 82 SER A C 1
ATOM 708 O O . SER A 1 82 ? 12.412 -6.169 -6.285 1.00 95.00 82 SER A O 1
ATOM 710 N N . SER A 1 83 ? 10.777 -6.919 -4.942 1.00 96.25 83 SER A N 1
ATOM 711 C CA . SER A 1 83 ? 10.800 -8.311 -5.398 1.00 96.25 83 SER A CA 1
ATOM 712 C C . SER A 1 83 ? 9.396 -8.899 -5.549 1.00 96.25 83 SER A C 1
ATOM 714 O O . SER A 1 83 ? 8.419 -8.396 -4.988 1.00 96.25 83 SER A O 1
ATOM 716 N N . GLN A 1 84 ? 9.289 -10.002 -6.294 1.00 96.44 84 GLN A N 1
ATOM 717 C CA . GLN A 1 84 ? 8.031 -10.736 -6.432 1.00 96.44 84 GLN A CA 1
ATOM 718 C C . GLN A 1 84 ? 7.583 -11.341 -5.094 1.00 96.44 84 GLN A C 1
ATOM 720 O O . GLN A 1 84 ? 6.390 -11.364 -4.803 1.00 96.44 84 GLN A O 1
ATOM 725 N N . ALA A 1 85 ? 8.528 -11.813 -4.274 1.00 97.69 85 ALA A N 1
ATOM 726 C CA . ALA A 1 85 ? 8.239 -12.361 -2.951 1.00 97.69 85 ALA A CA 1
ATOM 727 C C . ALA A 1 85 ? 7.644 -11.293 -2.020 1.00 97.69 85 ALA A C 1
ATOM 729 O O . ALA A 1 85 ? 6.625 -11.541 -1.382 1.00 97.69 85 ALA A O 1
ATOM 730 N N . GLU A 1 86 ? 8.219 -10.085 -2.013 1.00 97.62 86 GLU A N 1
ATOM 731 C CA . GLU A 1 86 ? 7.677 -8.951 -1.259 1.00 97.62 86 GLU A CA 1
ATOM 732 C C . GLU A 1 86 ? 6.265 -8.584 -1.745 1.00 97.62 86 GLU A C 1
ATOM 734 O O . GLU A 1 86 ? 5.357 -8.445 -0.929 1.00 97.62 86 GLU A O 1
ATOM 739 N N . MET A 1 87 ? 6.047 -8.494 -3.064 1.00 97.81 87 MET A N 1
ATOM 740 C CA . MET A 1 87 ? 4.716 -8.234 -3.632 1.00 97.81 87 MET A CA 1
ATOM 741 C C . MET A 1 87 ? 3.693 -9.278 -3.174 1.00 97.81 87 MET A C 1
ATOM 743 O O . MET A 1 87 ? 2.615 -8.912 -2.716 1.00 97.81 87 MET A O 1
ATOM 747 N N . LYS A 1 88 ? 4.032 -10.570 -3.275 1.00 97.44 88 LYS A N 1
ATOM 748 C CA . LYS A 1 88 ? 3.151 -11.671 -2.863 1.00 97.44 88 LYS A CA 1
ATOM 749 C C . LYS A 1 88 ? 2.858 -11.644 -1.364 1.00 97.44 88 LYS A C 1
ATOM 751 O O . LYS A 1 88 ? 1.718 -11.870 -0.976 1.00 97.44 88 LYS A O 1
ATOM 756 N N . GLY A 1 89 ? 3.852 -11.320 -0.535 1.00 98.12 89 GLY A N 1
ATOM 757 C CA . GLY A 1 89 ? 3.663 -11.133 0.904 1.00 98.12 89 GLY A CA 1
ATOM 758 C C . GLY A 1 89 ? 2.674 -10.008 1.209 1.00 98.12 89 GLY A C 1
ATOM 759 O O . GLY A 1 89 ? 1.744 -10.201 1.989 1.00 98.12 89 GLY A O 1
ATOM 760 N N . TRP A 1 90 ? 2.814 -8.861 0.537 1.00 98.06 90 TRP A N 1
ATOM 761 C CA . TRP A 1 90 ? 1.850 -7.765 0.652 1.00 98.06 90 TRP A CA 1
ATOM 762 C C . TRP A 1 90 ? 0.452 -8.172 0.191 1.00 98.06 90 TRP A C 1
ATOM 764 O O . TRP A 1 90 ? -0.503 -7.929 0.918 1.00 98.06 90 TRP A O 1
ATOM 774 N N . VAL A 1 91 ? 0.318 -8.806 -0.978 1.00 97.94 91 VAL A N 1
ATOM 775 C CA . VAL A 1 91 ? -0.980 -9.270 -1.498 1.00 97.94 91 VAL A CA 1
ATOM 776 C C . VAL A 1 91 ? -1.652 -10.216 -0.506 1.00 97.94 91 VAL A C 1
ATOM 778 O O . VAL A 1 91 ? -2.814 -9.999 -0.180 1.00 97.94 91 VAL A O 1
ATOM 781 N N . HIS A 1 92 ? -0.921 -11.199 0.026 1.00 97.69 92 HIS A N 1
ATOM 782 C CA . HIS A 1 92 ? -1.440 -12.150 1.007 1.00 97.69 92 HIS A CA 1
ATOM 783 C C . HIS A 1 92 ? -2.005 -11.449 2.249 1.00 97.69 92 HIS A C 1
ATOM 785 O O . HIS A 1 92 ? -3.172 -11.643 2.586 1.00 97.69 92 HIS A O 1
ATOM 791 N N . TRP A 1 93 ? -1.209 -10.594 2.900 1.00 97.94 93 TRP A N 1
ATOM 792 C CA . TRP A 1 93 ? -1.648 -9.904 4.114 1.00 97.94 93 TRP A CA 1
ATOM 793 C C . TRP A 1 93 ? -2.767 -8.897 3.853 1.00 97.94 93 TRP A C 1
ATOM 795 O O . TRP A 1 93 ? -3.665 -8.772 4.679 1.00 97.94 93 TRP A O 1
ATOM 805 N N . LEU A 1 94 ? -2.746 -8.205 2.709 1.00 97.69 94 LEU A N 1
ATOM 806 C CA . LEU A 1 94 ? -3.806 -7.272 2.322 1.00 97.69 94 LEU A CA 1
ATOM 807 C C . LEU A 1 94 ? -5.128 -8.002 2.055 1.00 97.69 94 LEU A C 1
ATOM 809 O O . LEU A 1 94 ? -6.160 -7.540 2.525 1.00 97.69 94 LEU A O 1
ATOM 813 N N . CYS A 1 95 ? -5.108 -9.145 1.363 1.00 96.69 95 CYS A N 1
ATOM 814 C CA . CYS A 1 95 ? -6.311 -9.961 1.164 1.00 96.69 95 CYS A CA 1
ATOM 815 C C . CYS A 1 95 ? -6.848 -10.475 2.504 1.00 96.69 95 CYS A C 1
ATOM 817 O O . CYS A 1 95 ? -8.025 -10.289 2.803 1.00 96.69 95 CYS A O 1
ATOM 819 N N . PHE A 1 96 ? -5.962 -10.998 3.360 1.00 95.81 96 PHE A N 1
ATOM 820 C CA . PHE A 1 96 ? -6.322 -11.501 4.685 1.00 95.81 96 PHE A CA 1
ATOM 821 C C . PHE A 1 96 ? -7.050 -10.452 5.540 1.00 95.81 96 PHE A C 1
ATOM 823 O O . PHE A 1 96 ? -8.126 -10.729 6.064 1.00 95.81 96 PHE A O 1
ATOM 830 N N . VAL A 1 97 ? -6.509 -9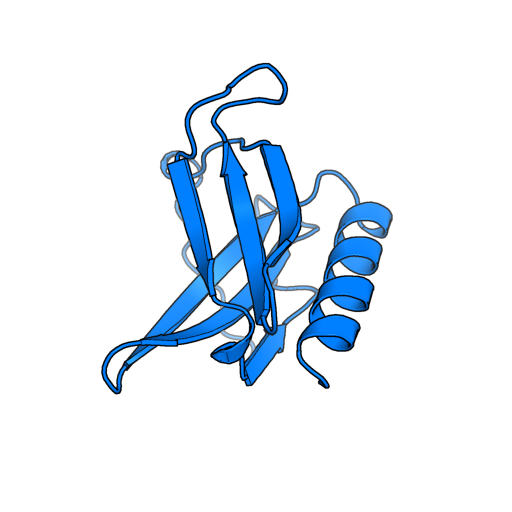.233 5.656 1.00 95.56 97 VAL A N 1
ATOM 831 C CA . VAL A 1 97 ? -7.132 -8.178 6.484 1.00 95.56 97 VAL A CA 1
ATOM 832 C C . VAL A 1 97 ? -8.362 -7.534 5.841 1.00 95.56 97 VAL A C 1
ATOM 834 O O . VAL A 1 97 ? -9.179 -6.956 6.554 1.00 95.56 97 VAL A O 1
ATOM 837 N N . CYS A 1 98 ? -8.496 -7.602 4.514 1.00 94.44 98 CYS A N 1
ATOM 838 C CA . CYS A 1 98 ? -9.671 -7.107 3.796 1.00 94.44 98 CYS A CA 1
ATOM 839 C C . CYS A 1 98 ? -10.787 -8.157 3.667 1.00 94.44 98 CYS A C 1
ATOM 841 O O . CYS A 1 98 ? -11.889 -7.795 3.260 1.00 94.44 98 CYS A O 1
ATOM 843 N N . GLY A 1 99 ? -10.524 -9.427 3.995 1.00 92.75 99 GLY A N 1
ATOM 844 C CA . GLY A 1 99 ? -11.476 -10.527 3.813 1.00 92.75 99 GLY A CA 1
ATOM 845 C C . GLY A 1 99 ? -11.753 -10.856 2.341 1.00 92.75 99 GLY A C 1
ATOM 846 O O . GLY A 1 99 ? -12.891 -11.177 2.001 1.00 92.75 99 GLY A O 1
ATOM 847 N N . ILE A 1 100 ? -10.737 -10.715 1.481 1.00 90.06 100 ILE A N 1
ATOM 848 C CA . ILE A 1 100 ? -10.787 -10.972 0.028 1.00 90.06 100 ILE A CA 1
ATOM 849 C C . ILE A 1 100 ? -10.089 -12.293 -0.296 1.00 90.06 100 ILE A C 1
ATOM 851 O O . ILE A 1 100 ? -9.078 -12.599 0.377 1.00 90.06 100 ILE A O 1
#

InterPro domains:
  IPR001849 Pleckstrin homology domain [PF00169] (8-98)
  IPR001849 Pleckstrin homology domain [PS50003] (1-99)
  IPR011993 PH-like domain superfamily [G3DSA:2.30.29.30] (2-99)
  IPR046355 GRB2-associated-binding protein 1-4-like [PTHR45960] (6-99)

Solvent-accessible surface area (backbone atoms only — not comparable to full-atom values): 6098 Å² total; per-residue (Å²): 134,87,81,74,64,90,75,62,74,87,77,63,74,83,59,34,74,44,84,41,81,53,104,90,48,47,33,43,34,31,18,72,37,85,90,45,89,60,76,73,50,68,43,64,33,81,40,34,81,46,80,45,70,75,44,71,39,101,89,37,80,26,18,34,35,43,35,27,64,56,94,96,35,83,44,81,46,78,48,71,39,97,37,63,68,56,34,51,51,51,51,52,55,52,26,63,77,46,74,99

Foldseek 3Di:
DQDADPDDPVPDADWDWDFDDDPDFIKTWTDNYPPGPDTPDIDGLLQWDDKAFQRDDPVARGKIWTWGDDPNDIDIDIDGDPDVVVSVVCSVVSCVRNVD

Sequence (100 aa):
MRRRLKLLRSKWKTRFFVLQQTKQTYELNYYKNEQSNKKKGSVNLERCNEVIESIHCDFFPNLLALKTWHKDKTRMYYLAASSQAEMKGWVHWLCFVCGI

Radius of gyration: 13.62 Å; Cα contacts (8 Å, |Δi|>4): 164; chains: 1; bounding box: 32×24×41 Å

Secondary structure (DSSP, 8-state):
--------GGG----EEEEEEETTEEEEEEESSTT--SEEEEEESTTEEEEE-----TT-SSEEEEEEEETTEEEEEEEE-SSHHHHHHHHHHHHHHHT-

Nearest PDB structures (foldseek):
  2w2w-assembly9_I  TM=8.272E-01  e=1.652E-02  Homo sapiens
  1v5m-assembly1_A  TM=7.903E-01  e=4.012E-02  Mus musculus
  7lc1-assembly1_B  TM=6.370E-01  e=1.097E-01  Homo sapiens
  7lc1-assembly2_D  TM=5.852E-01  e=3.580E-01  Homo sapiens
  3voq-assembly1_A  TM=5.233E-01  e=3.798E-01  Homo sapiens

Organism: Lymnaea stagnalis (NCBI:txid6523)

pLDDT: mean 91.77, std 9.41, range [40.34, 98.12]